Protein AF-A0A355E4R9-F1 (afdb_monomer)

Solvent-accessible surface area (backbone atoms only — not comparable to full-atom values): 8034 Å² total; per-residue (Å²): 107,70,73,55,44,48,74,71,69,46,56,58,49,78,46,50,59,45,29,54,85,44,58,95,76,68,24,34,46,75,67,54,48,50,55,48,49,52,53,49,51,62,49,41,77,72,46,78,88,43,44,73,41,50,33,31,33,29,37,41,41,91,84,12,47,61,70,61,57,66,80,65,51,70,78,39,78,44,26,29,35,29,66,89,68,74,64,81,45,51,40,66,56,40,32,51,22,52,39,50,33,42,68,36,88,67,49,41,29,38,36,62,85,45,64,51,37,92,100,78,37,74,58,41,49,59,49,61,68,61,43,51,50,38,21,61,75,56,71,34,48,72,54,131

Mean predicted aligned error: 2.84 Å

Sequence (144 aa):
MVRHARALGLKYIGVSDHSQIVTYANGLTPRRLQEQAEAIAKLNARLKGFRVLHGTECDILPDGSLDFPAEVLRGLDFVIGSVHSSFRMSREEMTARVCKALSNEHLHILGHPTGRLLLEREAYAIDLEAVIAAAAEHGKAIEI

Foldseek 3Di:
DQVVCVVVVHQEEEDAEEDDVPVVSVHDDLVRLVVVVVVQVVVQVVDDSHHYFREHAWEQDLQLDTRDDPVSLVSGPAYEYEHPDDLADAQVSLQNSLLSVLQDLSHAEHEPVQPADPPPGGGRNYDVVSNVVSNVVSVHHYDD

Nearest PDB structures (foldseek):
  2w9m-assembly1_A  TM=9.817E-01  e=5.132E-16  Deinococcus radiodurans
  3b0y-assembly1_A  TM=9.589E-01  e=5.479E-16  Thermus thermophilus HB8
  3b0x-assembly1_A  TM=9.589E-01  e=7.601E-16  Thermus thermophilus HB8
  3auo-assembly2_B  TM=9.449E-01  e=6.176E-15  Thermus thermophilus HB8
  3au6-assembly1_A  TM=9.683E-01  e=2.442E-14  Thermus thermophilus HB8

pLDDT: mean 96.44, std 4.62, range [72.56, 98.88]

Radius of gyration: 16.04 Å; Cα contacts (8 Å, |Δi|>4): 246; chains: 1; bounding box: 39×33×43 Å

Structure (mmCIF, N/CA/C/O backbone):
data_AF-A0A355E4R9-F1
#
_entry.id   AF-A0A355E4R9-F1
#
loop_
_atom_site.group_PDB
_atom_site.id
_atom_site.type_symbol
_atom_site.label_atom_id
_atom_site.label_alt_id
_atom_site.label_comp_id
_atom_site.label_asym_id
_atom_site.label_entity_id
_atom_site.label_seq_id
_atom_site.pdbx_PDB_ins_code
_atom_site.Cartn_x
_atom_site.Cartn_y
_atom_site.Cartn_z
_atom_site.occupancy
_atom_site.B_iso_or_equiv
_atom_site.auth_seq_id
_atom_site.auth_comp_id
_atom_site.auth_asym_id
_atom_site.auth_atom_id
_atom_site.pdbx_PDB_model_num
ATOM 1 N N . MET A 1 1 ? -17.283 9.968 6.088 1.00 93.31 1 MET A N 1
ATOM 2 C CA . MET A 1 1 ? -16.823 8.564 6.044 1.00 93.31 1 MET A CA 1
ATOM 3 C C . MET A 1 1 ? -17.545 7.681 7.066 1.00 93.31 1 MET A C 1
ATOM 5 O O . MET A 1 1 ? -18.559 7.109 6.698 1.00 93.31 1 MET A O 1
ATOM 9 N N . VAL A 1 2 ? -17.150 7.640 8.348 1.00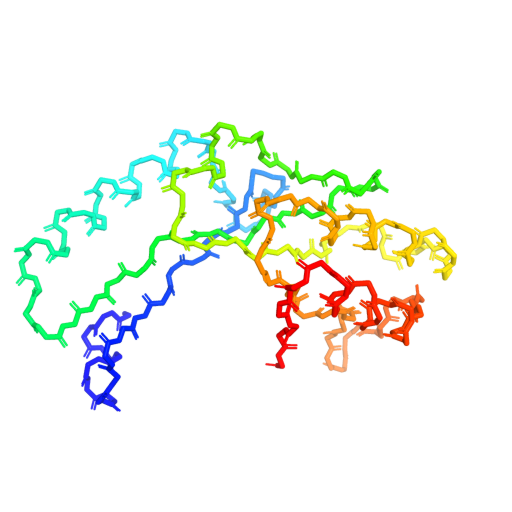 95.94 2 VAL A N 1
ATOM 10 C CA . VAL A 1 2 ? -17.700 6.687 9.351 1.00 95.94 2 VAL A CA 1
ATOM 11 C C . VAL A 1 2 ? -19.230 6.658 9.454 1.00 95.94 2 VAL A C 1
ATOM 13 O O . VAL A 1 2 ? -19.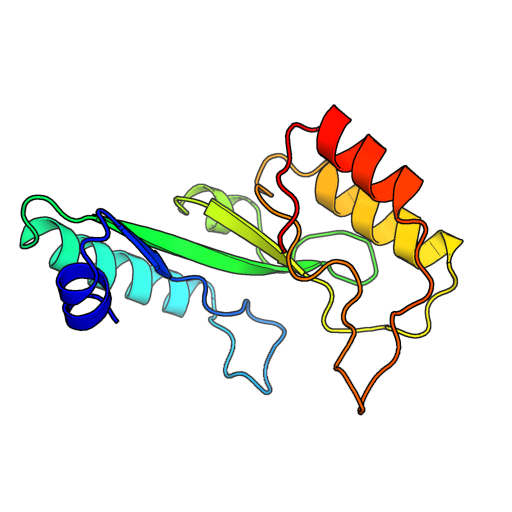824 5.588 9.387 1.00 95.94 2 VAL A O 1
ATOM 16 N N . ARG A 1 3 ? -19.894 7.818 9.591 1.00 95.25 3 ARG A N 1
ATOM 17 C CA . ARG A 1 3 ? -21.370 7.881 9.672 1.00 95.25 3 ARG A CA 1
ATOM 18 C C . ARG A 1 3 ? -22.051 7.222 8.468 1.00 95.25 3 ARG A C 1
ATOM 20 O O . ARG A 1 3 ? -23.042 6.527 8.642 1.00 95.25 3 ARG A O 1
ATOM 27 N N . HIS A 1 4 ? -21.498 7.423 7.274 1.00 97.31 4 HIS A N 1
ATOM 28 C CA . HIS A 1 4 ? -22.045 6.876 6.037 1.00 97.31 4 HIS A CA 1
ATOM 29 C C . HIS A 1 4 ? -21.781 5.370 5.922 1.00 97.31 4 HIS A C 1
ATOM 31 O O . HIS A 1 4 ? -22.716 4.616 5.698 1.00 97.31 4 HIS A O 1
ATOM 37 N N . ALA A 1 5 ? -20.553 4.917 6.201 1.00 97.31 5 ALA A N 1
ATOM 38 C CA . ALA A 1 5 ? -20.225 3.489 6.233 1.00 97.31 5 ALA A CA 1
ATOM 39 C C . ALA A 1 5 ? -21.131 2.707 7.204 1.00 97.31 5 ALA A C 1
ATOM 41 O O . ALA A 1 5 ? -21.603 1.620 6.884 1.00 97.31 5 ALA A O 1
ATOM 42 N N . ARG A 1 6 ? -21.454 3.297 8.363 1.00 95.50 6 ARG A N 1
ATOM 43 C CA . ARG A 1 6 ? -22.424 2.726 9.309 1.00 95.50 6 ARG A CA 1
ATOM 44 C C . ARG A 1 6 ? -23.848 2.684 8.760 1.00 95.50 6 ARG A C 1
ATOM 46 O O . ARG A 1 6 ? -24.537 1.698 8.984 1.00 95.50 6 ARG A O 1
ATOM 53 N N . ALA A 1 7 ? -24.290 3.730 8.061 1.00 96.75 7 ALA A N 1
ATOM 54 C CA . ALA A 1 7 ? -25.608 3.753 7.425 1.00 96.75 7 ALA A CA 1
ATOM 55 C C . ALA A 1 7 ? -25.746 2.676 6.332 1.00 96.75 7 ALA A C 1
ATOM 57 O O . ALA A 1 7 ? -26.837 2.159 6.129 1.00 96.75 7 ALA A O 1
ATOM 58 N N . LEU A 1 8 ? -24.634 2.292 5.694 1.00 97.62 8 LEU A N 1
ATOM 59 C CA . LEU A 1 8 ? -24.557 1.172 4.749 1.00 97.62 8 LEU A CA 1
ATOM 60 C C . LEU A 1 8 ? -24.502 -0.212 5.427 1.00 97.62 8 LEU A C 1
ATOM 62 O O . LEU A 1 8 ? -24.442 -1.224 4.739 1.00 97.62 8 LEU A O 1
ATOM 66 N N . GLY A 1 9 ? -24.493 -0.284 6.763 1.00 97.19 9 GLY A N 1
ATOM 67 C CA . GLY A 1 9 ? -24.418 -1.551 7.499 1.00 97.19 9 GLY A CA 1
ATOM 68 C C . GLY A 1 9 ? -23.022 -2.183 7.555 1.00 97.19 9 GLY A C 1
ATOM 69 O O . GLY A 1 9 ? -22.892 -3.336 7.969 1.00 97.19 9 GLY A O 1
ATOM 70 N N . LEU A 1 10 ? -21.967 -1.451 7.176 1.00 98.06 10 LEU A N 1
ATOM 71 C CA . LEU A 1 10 ? -20.590 -1.938 7.283 1.00 98.06 10 LEU A CA 1
ATOM 72 C C . LEU A 1 10 ? -20.152 -2.040 8.750 1.00 98.06 10 LEU A C 1
ATOM 74 O O . LEU A 1 10 ? -20.605 -1.282 9.610 1.00 98.06 10 LEU A O 1
ATOM 78 N N . LYS A 1 11 ? -19.219 -2.958 9.027 1.00 97.69 11 LYS A N 1
ATOM 79 C CA . LYS A 1 11 ? -18.628 -3.162 10.364 1.00 97.69 11 LYS A CA 1
ATOM 80 C C . LYS A 1 11 ? -17.328 -2.388 10.569 1.00 97.69 11 LYS A C 1
ATOM 82 O O . LYS A 1 11 ? -16.914 -2.163 11.705 1.00 97.69 11 LYS A O 1
ATOM 87 N N . TYR A 1 12 ? -16.677 -1.989 9.485 1.00 98.19 12 TYR A N 1
ATOM 88 C CA . TYR A 1 12 ? -15.458 -1.202 9.527 1.00 98.19 12 TYR A CA 1
ATOM 89 C C . TYR A 1 12 ? -15.286 -0.371 8.258 1.00 98.19 12 TYR A C 1
ATOM 91 O O . TYR A 1 12 ? -16.007 -0.550 7.276 1.00 98.19 12 TYR A O 1
ATOM 99 N N . ILE A 1 13 ? -14.332 0.552 8.302 1.00 98.31 13 ILE A N 1
ATOM 100 C CA . ILE A 1 13 ? -13.812 1.275 7.142 1.00 98.31 13 ILE A CA 1
ATOM 101 C C . ILE A 1 13 ? -12.296 1.410 7.296 1.00 98.31 13 ILE A C 1
ATOM 103 O O . ILE A 1 13 ? -11.828 1.677 8.403 1.00 98.31 13 ILE A O 1
ATOM 107 N N . GLY A 1 14 ? -11.546 1.223 6.213 1.00 98.12 14 GLY A N 1
ATOM 108 C CA . GLY A 1 14 ? -10.127 1.566 6.153 1.00 98.12 14 GLY A CA 1
ATOM 109 C C . GLY A 1 14 ? -9.940 3.005 5.690 1.00 98.12 14 GLY A C 1
ATOM 110 O O . GLY A 1 14 ? -10.603 3.440 4.753 1.00 98.12 14 GLY A O 1
ATOM 111 N N . VAL A 1 15 ? -9.074 3.749 6.372 1.00 98.06 15 VAL A N 1
ATOM 112 C CA . VAL A 1 15 ? -8.556 5.037 5.896 1.00 98.06 15 VAL A CA 1
ATOM 113 C C . VAL A 1 15 ? -7.143 4.779 5.392 1.00 98.06 15 VAL A C 1
ATOM 115 O O . VAL A 1 15 ? -6.360 4.182 6.123 1.00 98.06 15 VAL A O 1
ATOM 118 N N . SER A 1 16 ? -6.853 5.169 4.153 1.00 97.44 16 SER A N 1
ATOM 119 C CA . SER A 1 16 ? -5.594 4.875 3.460 1.00 97.44 16 SER A CA 1
ATOM 120 C C . SER A 1 16 ? -5.103 6.088 2.671 1.00 97.44 16 SER A C 1
ATOM 122 O O . SER A 1 16 ? -4.961 6.027 1.455 1.00 97.44 16 SER A O 1
ATOM 124 N N . ASP A 1 17 ? -4.889 7.214 3.353 1.00 96.88 17 ASP A N 1
ATOM 125 C CA . ASP A 1 17 ? -4.347 8.414 2.709 1.00 96.88 17 ASP A CA 1
ATOM 126 C C . ASP A 1 17 ? -2.947 8.155 2.119 1.00 96.88 17 ASP A C 1
ATOM 128 O O . ASP A 1 17 ? -2.196 7.298 2.605 1.00 96.88 17 ASP A O 1
ATOM 132 N N . HIS A 1 18 ? -2.609 8.908 1.068 1.00 95.94 18 HIS A N 1
ATOM 133 C CA . HIS A 1 18 ? -1.353 8.773 0.329 1.00 95.94 18 HIS A CA 1
ATOM 134 C C . HIS A 1 18 ? -0.107 9.071 1.179 1.00 95.94 18 HIS A C 1
ATOM 136 O O . HIS A 1 18 ? -0.130 9.942 2.059 1.00 95.94 18 HIS A O 1
ATOM 142 N N . SER A 1 19 ? 1.003 8.404 0.852 1.00 89.50 19 SER A N 1
ATOM 143 C CA . SER A 1 19 ? 2.330 8.664 1.422 1.00 89.50 19 SER A CA 1
ATOM 144 C C . SER A 1 19 ? 3.002 9.937 0.883 1.00 89.50 19 SER A C 1
ATOM 146 O O . SER A 1 19 ? 2.444 10.682 0.076 1.00 89.50 19 SER A O 1
ATOM 148 N N . GLN A 1 20 ? 4.203 10.225 1.390 1.00 83.81 20 GLN A N 1
ATOM 149 C CA . GLN A 1 20 ? 4.884 11.516 1.302 1.00 83.81 20 GLN A CA 1
ATOM 150 C C . GLN A 1 20 ? 5.153 12.008 -0.130 1.00 83.81 20 GLN A C 1
ATOM 152 O O . GLN A 1 20 ? 5.091 13.218 -0.372 1.00 83.81 20 GLN A O 1
ATOM 157 N N . ILE A 1 21 ? 5.455 11.116 -1.075 1.00 81.31 21 ILE A N 1
ATOM 158 C CA . ILE A 1 21 ? 5.884 11.508 -2.424 1.00 81.31 21 ILE A CA 1
ATOM 159 C C . ILE A 1 21 ? 4.739 12.009 -3.317 1.00 81.31 21 ILE A C 1
ATOM 161 O O . ILE A 1 21 ? 4.984 12.778 -4.253 1.00 81.31 21 ILE A O 1
ATOM 165 N N . VAL A 1 22 ? 3.479 11.677 -3.000 1.00 78.38 22 VAL A N 1
ATOM 166 C CA . VAL A 1 22 ? 2.290 12.166 -3.726 1.00 78.38 22 VAL A CA 1
ATOM 167 C C . VAL A 1 22 ? 1.942 13.592 -3.299 1.00 78.38 22 VAL A C 1
ATOM 169 O O . VAL A 1 22 ? 0.900 13.889 -2.709 1.00 78.38 22 VAL A O 1
ATOM 172 N N . THR A 1 23 ? 2.841 14.522 -3.601 1.00 72.75 23 THR A N 1
ATOM 173 C CA . THR A 1 23 ? 2.716 15.928 -3.192 1.00 72.75 23 THR A CA 1
ATOM 174 C C . THR A 1 23 ? 1.485 16.613 -3.792 1.00 72.75 23 THR A C 1
ATOM 176 O O . THR A 1 23 ? 0.841 17.408 -3.108 1.00 72.75 23 THR A O 1
ATOM 179 N N . TYR A 1 24 ? 1.084 16.252 -5.018 1.00 74.62 24 TYR A N 1
ATOM 180 C CA . TYR A 1 24 ? -0.132 16.778 -5.654 1.00 74.62 24 TYR A CA 1
ATOM 181 C C . TYR A 1 24 ? -1.426 16.343 -4.944 1.00 74.62 24 TYR A C 1
ATOM 183 O O . TYR A 1 24 ? -2.439 17.028 -5.063 1.00 74.62 24 TYR A O 1
ATOM 191 N N . ALA A 1 25 ? -1.392 15.243 -4.184 1.00 72.56 25 ALA A N 1
ATOM 192 C CA . ALA A 1 25 ? -2.515 14.753 -3.385 1.00 72.56 25 ALA A CA 1
ATOM 193 C C . ALA A 1 25 ? -2.391 15.123 -1.897 1.00 72.56 25 ALA A C 1
ATOM 195 O O . ALA A 1 25 ? -3.126 14.597 -1.065 1.00 72.56 25 ALA A O 1
ATOM 196 N N . ASN A 1 26 ? -1.475 16.036 -1.546 1.00 83.56 26 ASN A N 1
ATOM 197 C CA . ASN A 1 26 ? -1.206 16.432 -0.162 1.00 83.56 26 ASN A CA 1
ATOM 198 C C . ASN A 1 26 ? -0.811 15.244 0.745 1.00 83.56 26 ASN A C 1
ATOM 200 O O . ASN A 1 26 ? -1.226 15.188 1.912 1.00 83.56 26 ASN A O 1
ATOM 204 N N . GLY A 1 27 ? 0.005 14.334 0.196 1.00 85.12 27 GLY A N 1
ATOM 205 C CA . GLY A 1 27 ? 0.536 13.145 0.860 1.00 85.12 27 GLY A CA 1
ATOM 206 C C . GLY A 1 27 ? 1.018 13.390 2.292 1.00 85.12 27 GLY A C 1
ATOM 207 O O . GLY A 1 27 ? 1.566 14.450 2.629 1.00 85.12 27 GLY A O 1
ATOM 208 N N . LEU A 1 28 ? 0.756 12.428 3.175 1.00 93.00 28 LEU A N 1
ATOM 209 C CA . LEU A 1 28 ? 1.070 12.569 4.590 1.00 93.00 28 LEU A CA 1
ATOM 210 C C . LEU A 1 28 ? 2.573 12.408 4.817 1.00 93.00 28 LEU A C 1
ATOM 212 O O . LEU A 1 28 ? 3.216 11.500 4.307 1.00 93.00 28 LEU A O 1
ATOM 216 N N . THR A 1 29 ? 3.142 13.283 5.641 1.00 94.12 29 THR A N 1
ATOM 217 C CA . THR A 1 29 ? 4.453 13.020 6.242 1.00 94.12 29 THR A CA 1
ATOM 218 C C . THR A 1 29 ? 4.287 11.998 7.372 1.00 94.12 29 THR A C 1
ATOM 220 O O . THR A 1 29 ? 3.186 11.897 7.923 1.00 94.12 29 THR A O 1
ATOM 223 N N . PRO A 1 30 ? 5.356 11.311 7.820 1.00 93.81 30 PRO A N 1
ATOM 224 C CA . PRO A 1 30 ? 5.274 10.398 8.966 1.00 93.81 30 PRO A CA 1
ATOM 225 C C . PRO A 1 30 ? 4.638 11.038 10.209 1.00 93.81 30 PRO A C 1
ATOM 227 O O . PRO A 1 30 ? 3.833 10.423 10.903 1.00 93.81 30 PRO A O 1
ATOM 230 N N . ARG A 1 31 ? 4.922 12.326 10.445 1.00 94.38 31 ARG A N 1
ATOM 231 C CA . ARG A 1 31 ? 4.294 13.103 11.520 1.00 94.38 31 ARG A CA 1
ATOM 232 C C . ARG A 1 31 ? 2.780 13.244 11.332 1.00 94.38 31 ARG A C 1
ATOM 234 O O . ARG A 1 31 ? 2.036 13.025 12.279 1.00 94.38 31 ARG A O 1
ATOM 241 N N . ARG A 1 32 ? 2.316 13.614 10.134 1.00 95.50 32 ARG A N 1
ATOM 242 C CA . ARG A 1 32 ? 0.876 13.774 9.859 1.00 95.50 32 ARG A CA 1
ATOM 243 C C . ARG A 1 32 ? 0.135 12.437 9.907 1.00 95.50 32 ARG A C 1
ATOM 245 O O . ARG A 1 32 ? -1.005 12.397 10.358 1.00 95.50 32 ARG A O 1
ATOM 252 N N . LEU A 1 33 ? 0.786 11.354 9.484 1.00 96.31 33 LEU A N 1
ATOM 253 C CA . LEU A 1 33 ? 0.258 9.997 9.615 1.00 96.31 33 LEU A CA 1
ATOM 254 C C . LEU A 1 33 ? 0.105 9.610 11.095 1.00 96.31 33 LEU A C 1
ATOM 256 O O . LEU A 1 33 ? -0.925 9.075 11.493 1.00 96.31 33 LEU A O 1
ATOM 260 N N . GLN A 1 34 ? 1.067 9.974 11.946 1.00 95.44 34 GLN A N 1
ATOM 261 C CA . GLN A 1 34 ? 0.952 9.782 13.394 1.00 95.44 34 GLN A CA 1
ATOM 262 C C . GLN A 1 34 ? -0.192 10.611 14.010 1.00 95.44 34 GLN A C 1
ATOM 264 O O . GLN A 1 34 ? -0.967 10.098 14.818 1.00 95.44 34 GLN A O 1
ATOM 269 N N . GLU A 1 35 ? -0.350 11.875 13.606 1.00 97.06 35 GLU A N 1
ATOM 270 C CA . GLU A 1 35 ? -1.474 12.724 14.035 1.00 97.06 35 GLU A CA 1
ATOM 271 C C . GLU A 1 35 ? -2.832 12.110 13.625 1.00 97.06 35 GLU A C 1
ATOM 273 O O . GLU A 1 35 ? -3.793 12.117 14.405 1.00 97.06 35 GLU A O 1
ATOM 278 N N . GLN A 1 36 ? -2.908 11.508 12.430 1.00 97.56 36 GLN A N 1
ATOM 279 C CA . GLN A 1 36 ? -4.073 10.747 11.976 1.00 97.56 36 GLN A CA 1
ATOM 280 C C . GLN A 1 36 ? -4.307 9.489 12.827 1.00 97.56 36 GLN A C 1
ATOM 282 O O . GLN A 1 36 ? -5.448 9.243 13.233 1.00 97.56 36 GLN A O 1
ATOM 287 N N . ALA A 1 37 ? -3.253 8.738 13.156 1.00 97.56 37 ALA A N 1
ATOM 288 C CA . ALA A 1 37 ? -3.329 7.563 14.022 1.00 97.56 37 ALA A CA 1
ATOM 289 C C . ALA A 1 37 ? -3.975 7.906 15.373 1.00 97.56 37 ALA A C 1
ATOM 291 O O . ALA A 1 37 ? -4.900 7.229 15.830 1.00 97.56 37 ALA A O 1
ATOM 292 N N . GLU A 1 38 ? -3.547 9.008 15.996 1.00 97.94 38 GLU A N 1
ATOM 293 C CA . GLU A 1 38 ? -4.109 9.483 17.261 1.00 97.94 38 GLU A CA 1
ATOM 294 C C . GLU A 1 38 ? -5.580 9.891 17.134 1.00 97.94 38 GLU A C 1
ATOM 296 O O . GLU A 1 38 ? -6.394 9.598 18.018 1.00 97.94 38 GLU A O 1
ATOM 301 N N . ALA A 1 39 ? -5.942 10.572 16.044 1.00 98.06 39 ALA A N 1
ATOM 302 C CA . ALA A 1 39 ? -7.322 10.961 15.781 1.00 98.06 39 ALA A CA 1
ATOM 303 C C . ALA A 1 39 ? -8.224 9.728 15.597 1.00 98.06 39 ALA A C 1
ATOM 305 O O . ALA A 1 39 ? -9.311 9.661 16.184 1.00 98.06 39 ALA A O 1
ATOM 306 N N . ILE A 1 40 ? -7.755 8.726 14.846 1.00 98.25 40 ILE A N 1
ATOM 307 C CA . ILE A 1 40 ? -8.450 7.451 14.641 1.00 98.25 40 ILE A CA 1
ATOM 308 C C . ILE A 1 40 ? -8.567 6.679 15.959 1.00 98.25 40 ILE A C 1
ATOM 310 O O . ILE A 1 40 ? -9.649 6.177 16.268 1.00 98.25 40 ILE A O 1
ATOM 314 N N . ALA A 1 41 ? -7.518 6.632 16.783 1.00 98.00 41 ALA A N 1
ATOM 315 C CA . ALA A 1 41 ? -7.555 5.981 18.091 1.00 98.00 41 ALA A CA 1
ATOM 316 C C . ALA A 1 41 ? -8.597 6.626 19.024 1.00 98.00 41 ALA A C 1
ATOM 318 O O . ALA A 1 41 ? -9.442 5.927 19.593 1.00 98.00 41 ALA A O 1
ATOM 319 N N . LYS A 1 42 ? -8.607 7.965 19.120 1.00 98.12 42 LYS A N 1
ATOM 320 C CA . LYS A 1 42 ? -9.602 8.730 19.900 1.00 98.12 42 LYS A CA 1
ATOM 321 C C . LYS A 1 42 ? -11.028 8.491 19.403 1.00 98.12 42 LYS A C 1
ATOM 323 O O . LYS A 1 42 ? -11.958 8.427 20.209 1.00 98.12 42 LYS A O 1
ATOM 328 N N . LEU A 1 43 ? -11.213 8.364 18.089 1.00 97.50 43 LEU A N 1
ATOM 329 C CA . LEU A 1 43 ? -12.511 8.072 17.492 1.00 97.50 43 LEU A CA 1
ATOM 330 C C . LEU A 1 43 ? -12.957 6.637 17.794 1.00 97.50 43 LEU A C 1
ATOM 332 O O . LEU A 1 43 ? -14.073 6.436 18.270 1.00 97.50 43 LEU A O 1
ATOM 336 N N . ASN A 1 44 ? -12.083 5.654 17.580 1.00 98.12 44 ASN A N 1
ATOM 337 C CA . ASN A 1 44 ? -12.354 4.243 17.846 1.00 98.12 44 ASN A CA 1
ATOM 338 C C . ASN A 1 44 ? -12.738 3.986 19.307 1.00 98.12 44 ASN A C 1
ATOM 340 O O . ASN A 1 44 ? -13.646 3.200 19.551 1.00 98.12 44 ASN A O 1
ATOM 344 N N . ALA A 1 45 ? -12.143 4.701 20.267 1.00 97.94 45 ALA A N 1
ATOM 345 C CA . ALA A 1 45 ? -12.515 4.609 21.683 1.00 97.94 45 ALA A CA 1
ATOM 346 C C . ALA A 1 45 ? -13.987 4.983 21.971 1.00 97.94 45 ALA A C 1
ATOM 348 O O . ALA A 1 45 ? -14.540 4.599 22.999 1.00 97.94 45 ALA A O 1
ATOM 349 N N . ARG A 1 46 ? -14.633 5.739 21.073 1.00 96.88 46 ARG A N 1
ATOM 350 C CA . ARG A 1 46 ? -16.033 6.184 21.197 1.00 96.88 46 ARG A CA 1
ATOM 351 C C . ARG A 1 46 ? -16.995 5.380 20.322 1.00 96.88 46 ARG A C 1
ATOM 353 O O . ARG A 1 46 ? -18.210 5.493 20.487 1.00 96.88 46 ARG A O 1
ATOM 360 N N . LEU A 1 47 ? -16.480 4.605 19.370 1.00 95.88 47 LEU A N 1
ATOM 361 C CA . LEU A 1 47 ? -17.290 3.806 18.458 1.00 95.88 47 LEU A CA 1
ATOM 362 C C . LEU A 1 47 ? -17.641 2.461 19.101 1.00 95.88 47 LEU A C 1
ATOM 364 O O . LEU A 1 47 ? -16.807 1.798 19.707 1.00 95.88 47 LEU A O 1
ATOM 368 N N . LYS A 1 48 ? -18.900 2.044 18.952 1.00 93.50 48 LYS A N 1
ATOM 369 C CA . LYS A 1 48 ? -19.394 0.730 19.387 1.00 93.50 48 LYS A CA 1
ATOM 370 C C . LYS A 1 48 ? -19.881 -0.046 18.172 1.00 93.50 48 LYS A C 1
ATOM 372 O O . LYS A 1 48 ? -20.641 0.500 17.372 1.00 93.50 48 LYS A O 1
ATOM 377 N N . GLY A 1 49 ? -19.441 -1.298 18.040 1.00 93.50 49 GLY A N 1
ATOM 378 C CA . GLY A 1 49 ? -19.816 -2.180 16.927 1.00 93.50 49 GLY A CA 1
ATOM 379 C C . GLY A 1 49 ? -19.299 -1.735 15.553 1.00 93.50 49 GLY A C 1
ATOM 380 O O . GLY A 1 49 ? -19.790 -2.223 14.541 1.00 93.50 49 GLY A O 1
ATOM 381 N N . PHE A 1 50 ? -18.348 -0.797 15.509 1.00 98.00 50 PHE A N 1
ATOM 382 C CA . PHE A 1 50 ? -17.733 -0.309 14.280 1.00 98.00 50 PHE A CA 1
ATOM 383 C C . PHE A 1 50 ? -16.265 0.041 14.529 1.00 98.00 50 PHE A C 1
ATOM 385 O O . PHE A 1 50 ? -15.955 0.626 15.569 1.00 98.00 50 PHE A O 1
ATOM 392 N N . ARG A 1 51 ? -15.380 -0.266 13.578 1.00 97.88 51 ARG A N 1
ATOM 393 C CA . ARG A 1 51 ? -13.938 0.013 13.669 1.00 97.88 51 ARG A CA 1
ATOM 394 C C . ARG A 1 51 ? -13.463 0.851 12.484 1.00 97.88 51 ARG A C 1
ATOM 396 O O . ARG A 1 51 ? -13.830 0.593 11.345 1.00 97.88 51 ARG A O 1
ATOM 403 N N . VAL A 1 52 ? -12.628 1.846 12.741 1.00 98.56 52 VAL A N 1
ATOM 404 C CA . VAL A 1 52 ? -11.834 2.512 11.704 1.00 98.56 52 VAL A CA 1
ATOM 405 C C . VAL A 1 52 ? -10.452 1.875 11.706 1.00 98.56 52 VAL A C 1
ATOM 407 O O . VAL A 1 52 ? -9.808 1.860 12.756 1.00 98.56 52 VAL A O 1
ATOM 410 N N . LEU A 1 53 ? -10.036 1.325 10.569 1.00 98.56 53 LEU A N 1
ATOM 411 C CA . LEU A 1 53 ? -8.690 0.802 10.365 1.00 98.56 53 LEU A CA 1
ATOM 412 C C . LEU A 1 53 ? -7.798 1.933 9.851 1.00 98.56 53 LEU A C 1
ATOM 414 O O . LEU A 1 53 ? -8.201 2.673 8.951 1.00 98.56 53 LEU A O 1
ATOM 418 N N . HIS A 1 54 ? -6.620 2.076 10.442 1.00 98.44 54 HIS A N 1
ATOM 419 C CA . HIS A 1 54 ? -5.625 3.064 10.054 1.00 98.44 54 HIS A CA 1
ATOM 420 C C . HIS A 1 54 ? -4.594 2.415 9.133 1.00 98.44 54 HIS A C 1
ATOM 422 O O . HIS A 1 54 ? -3.770 1.627 9.588 1.00 98.44 54 HIS A O 1
ATOM 428 N N . GLY A 1 55 ? -4.656 2.732 7.847 1.00 98.25 55 GLY A N 1
ATOM 429 C CA . GLY A 1 55 ? -3.681 2.304 6.857 1.00 98.25 55 GLY A CA 1
ATOM 430 C C . GLY A 1 55 ? -3.146 3.477 6.050 1.00 98.25 55 GLY A C 1
ATOM 431 O O . GLY A 1 55 ? -3.384 4.641 6.364 1.00 98.25 55 GLY A O 1
ATOM 432 N N . THR A 1 56 ? -2.420 3.162 4.987 1.00 98.25 56 THR A N 1
ATOM 433 C CA . THR A 1 56 ? -1.925 4.146 4.022 1.00 98.25 56 THR A CA 1
ATOM 434 C C . THR A 1 56 ? -1.898 3.527 2.636 1.00 98.25 56 THR A C 1
ATOM 436 O O . THR A 1 56 ? -1.728 2.311 2.498 1.00 98.25 56 THR A O 1
ATOM 439 N N . GLU A 1 57 ? -2.050 4.369 1.623 1.00 98.38 57 GLU A N 1
ATOM 440 C CA . GLU A 1 57 ? -1.631 4.045 0.271 1.00 98.38 57 GLU A CA 1
ATOM 441 C C . GLU A 1 57 ? -0.197 4.546 0.072 1.00 98.38 57 GLU A C 1
ATOM 443 O O . GLU A 1 57 ? 0.053 5.731 -0.156 1.00 98.38 57 GLU A O 1
ATOM 448 N N . CYS A 1 58 ? 0.753 3.631 0.234 1.00 98.06 58 CYS A N 1
ATOM 449 C CA . CYS A 1 58 ? 2.176 3.887 0.131 1.00 98.06 58 CYS A CA 1
ATOM 450 C C . CYS A 1 58 ? 2.650 3.728 -1.312 1.00 98.06 58 CYS A C 1
ATOM 452 O O . CYS A 1 58 ? 2.397 2.709 -1.958 1.00 98.06 58 CYS A O 1
ATOM 454 N N . ASP A 1 59 ? 3.383 4.715 -1.811 1.00 97.94 59 ASP A N 1
ATOM 455 C CA . ASP A 1 59 ? 4.004 4.594 -3.120 1.00 97.94 59 ASP A CA 1
ATOM 456 C C . ASP A 1 59 ? 5.052 3.488 -3.162 1.00 97.94 59 ASP A C 1
ATOM 458 O O . ASP A 1 59 ? 5.918 3.374 -2.292 1.00 97.94 59 ASP A O 1
ATOM 462 N N . ILE A 1 60 ? 5.010 2.719 -4.244 1.00 98.56 60 ILE A N 1
ATOM 463 C CA . ILE A 1 60 ? 6.101 1.857 -4.671 1.00 98.56 60 ILE A CA 1
ATOM 464 C C . ILE A 1 60 ? 7.054 2.735 -5.474 1.00 98.56 60 ILE A C 1
ATOM 466 O O . ILE A 1 60 ? 6.708 3.192 -6.562 1.00 98.56 60 ILE A O 1
ATOM 470 N N . LEU A 1 61 ? 8.259 2.979 -4.975 1.00 98.06 61 LEU A N 1
ATOM 471 C CA . LEU A 1 61 ? 9.272 3.800 -5.636 1.00 98.06 61 LEU A CA 1
ATOM 472 C C . LEU A 1 61 ? 9.832 3.105 -6.894 1.00 98.06 61 LEU A C 1
ATOM 474 O O . LEU A 1 61 ? 9.629 1.901 -7.073 1.00 98.06 61 LEU A O 1
ATOM 478 N N . PRO A 1 62 ? 10.514 3.827 -7.810 1.00 98.12 62 PRO A N 1
ATOM 479 C CA . PRO A 1 62 ? 11.070 3.251 -9.041 1.00 98.12 62 PRO A CA 1
ATOM 480 C C . PRO A 1 62 ? 11.963 2.022 -8.835 1.00 98.12 62 PRO A C 1
ATOM 482 O O . PRO A 1 62 ? 12.034 1.165 -9.708 1.00 98.12 62 PRO A O 1
ATOM 485 N N . ASP A 1 63 ? 12.616 1.923 -7.679 1.00 98.00 63 ASP A N 1
ATOM 486 C CA . ASP A 1 63 ? 13.481 0.804 -7.314 1.00 98.00 63 ASP A CA 1
ATOM 487 C C . ASP A 1 63 ? 12.733 -0.356 -6.631 1.00 98.00 63 ASP A C 1
ATOM 489 O O . ASP A 1 63 ? 13.376 -1.317 -6.212 1.00 98.00 63 ASP A O 1
ATOM 493 N N . GLY A 1 64 ? 11.408 -0.271 -6.479 1.00 98.31 64 GLY A N 1
ATOM 494 C CA . GLY A 1 64 ? 10.552 -1.262 -5.821 1.00 98.31 64 GLY A CA 1
ATOM 495 C C . GLY A 1 64 ? 10.498 -1.165 -4.292 1.00 98.31 64 GLY A C 1
ATOM 496 O O . GLY A 1 64 ? 9.854 -2.002 -3.664 1.00 98.31 64 GLY A O 1
ATOM 497 N N . SER A 1 65 ? 11.174 -0.192 -3.673 1.00 98.25 65 SER A N 1
ATOM 498 C CA . SER A 1 65 ? 11.003 0.093 -2.241 1.00 98.25 65 SER A CA 1
ATOM 499 C C . SER A 1 65 ? 9.682 0.826 -1.965 1.00 98.25 65 SER A C 1
ATOM 501 O O . SER A 1 65 ? 9.032 1.314 -2.888 1.00 98.25 65 SER A O 1
ATOM 503 N N . LEU A 1 66 ? 9.258 0.873 -0.700 1.00 98.12 66 LEU A N 1
ATOM 504 C CA . LEU A 1 66 ? 8.084 1.640 -0.275 1.00 98.12 66 LEU A CA 1
ATOM 505 C C . LEU A 1 66 ? 8.512 3.037 0.191 1.00 98.12 66 LEU A C 1
ATOM 507 O O . LEU A 1 66 ? 9.569 3.191 0.800 1.00 98.12 66 LEU A O 1
ATOM 511 N N . ASP A 1 67 ? 7.677 4.038 -0.072 1.00 96.88 67 ASP A N 1
ATOM 512 C CA . ASP A 1 67 ? 7.940 5.455 0.223 1.00 96.88 67 ASP A CA 1
ATOM 513 C C . ASP A 1 67 ? 8.046 5.774 1.729 1.00 96.88 67 ASP A C 1
ATOM 515 O O . ASP A 1 67 ? 8.674 6.754 2.128 1.00 96.88 67 ASP A O 1
ATOM 519 N N . PHE A 1 68 ? 7.480 4.926 2.593 1.00 96.50 68 PHE A N 1
ATOM 520 C CA . PHE A 1 68 ? 7.682 5.012 4.038 1.00 96.50 68 PHE A CA 1
ATOM 521 C C . PHE A 1 68 ? 8.661 3.958 4.559 1.00 96.50 68 PHE A C 1
ATOM 523 O O . PHE A 1 68 ? 8.651 2.812 4.101 1.00 96.50 68 PHE A O 1
ATOM 530 N N . PRO A 1 69 ? 9.459 4.303 5.586 1.00 95.25 69 PRO A N 1
ATOM 531 C CA . PRO A 1 69 ? 10.355 3.351 6.212 1.00 95.25 69 PRO A CA 1
ATOM 532 C C . PRO A 1 69 ? 9.578 2.357 7.095 1.00 95.25 69 PRO A C 1
ATOM 534 O O . PRO A 1 69 ? 8.457 2.619 7.547 1.00 95.25 69 PRO A O 1
ATOM 537 N N . ALA A 1 70 ? 10.182 1.197 7.349 1.00 96.12 70 ALA A N 1
ATOM 538 C CA . ALA A 1 70 ? 9.549 0.059 8.019 1.00 96.12 70 ALA A CA 1
ATOM 539 C C . ALA A 1 70 ? 8.963 0.402 9.402 1.00 96.12 70 ALA A C 1
ATOM 541 O O . ALA A 1 70 ? 7.900 -0.093 9.777 1.00 96.12 70 ALA A O 1
ATOM 542 N N . GLU A 1 71 ? 9.626 1.271 10.166 1.00 95.62 71 GLU A N 1
ATOM 543 C CA . GLU A 1 71 ? 9.166 1.724 11.479 1.00 95.62 71 GLU A CA 1
ATOM 544 C C . GLU A 1 71 ? 7.839 2.488 11.427 1.00 95.62 71 GLU A C 1
ATOM 546 O O . GLU A 1 71 ? 7.041 2.370 12.355 1.00 95.62 71 GLU A O 1
ATOM 551 N N . VAL A 1 72 ? 7.577 3.215 10.337 1.00 95.81 72 VAL A N 1
ATOM 552 C CA . VAL A 1 72 ? 6.306 3.917 10.121 1.00 95.81 72 VAL A CA 1
ATOM 553 C C . VAL A 1 72 ? 5.226 2.912 9.732 1.00 95.81 72 VAL A C 1
ATOM 555 O O . VAL A 1 72 ? 4.138 2.915 10.306 1.00 95.81 72 VAL A O 1
ATOM 558 N N . LEU A 1 73 ? 5.542 2.007 8.802 1.00 97.31 73 LEU A N 1
ATOM 559 C CA . LEU A 1 73 ? 4.587 1.026 8.285 1.00 97.31 73 LEU A CA 1
ATOM 560 C C . LEU A 1 73 ? 4.117 0.024 9.351 1.00 97.31 73 LEU A C 1
ATOM 562 O O . LEU A 1 73 ? 2.956 -0.375 9.3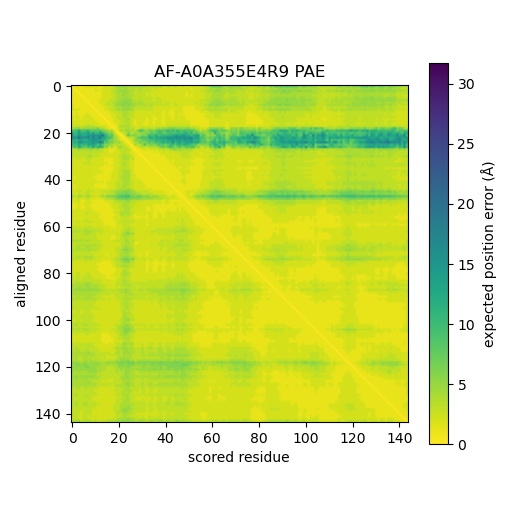50 1.00 97.31 73 LEU A O 1
ATOM 566 N N . ARG A 1 74 ? 4.987 -0.344 10.300 1.00 96.06 74 ARG A N 1
ATOM 567 C CA . ARG A 1 74 ? 4.673 -1.282 11.395 1.00 96.06 74 ARG A CA 1
ATOM 568 C C . ARG A 1 74 ? 3.523 -0.816 12.296 1.00 96.06 74 ARG A C 1
ATOM 570 O O . ARG A 1 74 ? 2.892 -1.645 12.945 1.00 96.06 74 ARG A O 1
ATOM 577 N N . GLY A 1 75 ? 3.271 0.491 12.375 1.00 94.50 75 GLY A N 1
ATOM 578 C CA . GLY A 1 75 ? 2.203 1.064 13.200 1.00 94.50 75 GLY A CA 1
ATOM 579 C C . GLY A 1 75 ? 0.813 1.047 12.554 1.00 94.50 75 GLY A C 1
ATOM 580 O O . GLY A 1 75 ? -0.141 1.514 13.178 1.00 94.50 75 GLY A O 1
ATOM 581 N N . LEU A 1 76 ? 0.694 0.565 11.315 1.00 97.94 76 LEU A N 1
ATOM 582 C CA . LEU A 1 76 ? -0.544 0.582 10.541 1.00 97.94 76 LEU A CA 1
ATOM 583 C C . LEU A 1 76 ? -1.294 -0.751 10.639 1.00 97.94 76 LEU A C 1
ATOM 585 O O . LEU A 1 76 ? -0.690 -1.817 10.719 1.00 97.94 76 LEU A O 1
ATOM 589 N N . ASP A 1 77 ? -2.625 -0.684 10.586 1.00 98.44 77 ASP A N 1
ATOM 590 C CA . ASP A 1 77 ? -3.497 -1.860 10.505 1.00 98.44 77 ASP A CA 1
ATOM 591 C C . ASP A 1 77 ? -3.360 -2.561 9.136 1.00 98.44 77 ASP A C 1
ATOM 593 O O . ASP A 1 77 ? -3.556 -3.771 9.042 1.00 98.44 77 ASP A O 1
ATOM 597 N N . PHE A 1 78 ? -3.062 -1.807 8.067 1.00 98.69 78 PHE A N 1
ATOM 598 C CA . PHE A 1 78 ? -2.796 -2.326 6.721 1.00 98.69 78 PHE A CA 1
ATOM 599 C C . PHE A 1 78 ? -2.022 -1.310 5.863 1.00 98.69 78 PHE A C 1
ATOM 601 O O . PHE A 1 78 ? -1.999 -0.114 6.148 1.00 98.69 78 PHE A O 1
ATOM 608 N N . VAL A 1 79 ? -1.417 -1.785 4.773 1.00 98.75 79 VAL A N 1
ATOM 609 C CA . VAL A 1 79 ? -0.658 -0.972 3.810 1.00 98.75 79 VAL A CA 1
ATOM 610 C C . VAL A 1 79 ? -1.039 -1.405 2.404 1.00 98.75 79 VAL A C 1
ATOM 612 O O . VAL A 1 79 ? -0.902 -2.586 2.063 1.0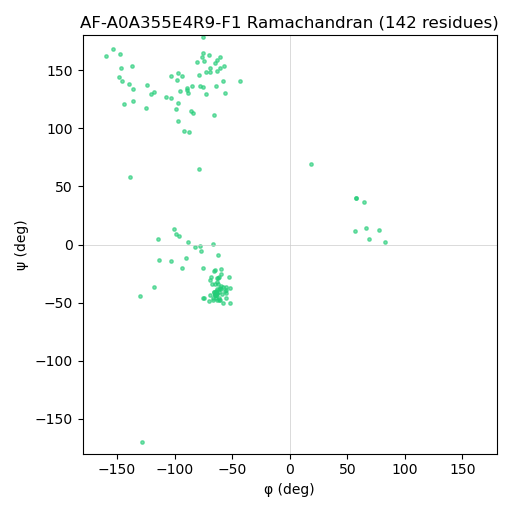0 98.75 79 VAL A O 1
ATOM 615 N N . ILE A 1 80 ? -1.500 -0.444 1.610 1.00 98.81 80 ILE A N 1
ATOM 616 C CA . ILE A 1 80 ? -1.697 -0.585 0.169 1.00 98.81 80 ILE A CA 1
ATOM 617 C C . ILE A 1 80 ? -0.442 -0.046 -0.512 1.00 98.81 80 ILE A C 1
ATOM 619 O O . ILE A 1 80 ? 0.036 1.021 -0.146 1.00 98.81 80 ILE A O 1
ATOM 623 N N . GLY A 1 81 ? 0.111 -0.788 -1.460 1.00 98.56 81 GLY A N 1
ATOM 624 C CA . GLY A 1 81 ? 1.241 -0.378 -2.285 1.00 98.56 81 GLY A CA 1
ATOM 625 C C . GLY A 1 81 ? 0.752 -0.093 -3.689 1.00 98.56 81 GLY A C 1
ATOM 626 O O . GLY A 1 81 ? 0.120 -0.964 -4.282 1.00 98.56 81 GLY A O 1
ATOM 627 N N . SER A 1 82 ? 1.061 1.083 -4.221 1.00 98.38 82 SER A N 1
ATOM 628 C CA . SER A 1 82 ? 0.577 1.523 -5.532 1.00 98.38 82 SER A CA 1
ATOM 629 C C . SER A 1 82 ? 1.687 2.194 -6.336 1.00 98.38 82 SER A C 1
ATOM 631 O O . SER A 1 82 ? 2.630 2.752 -5.780 1.00 98.38 82 SER A O 1
ATOM 633 N N . VAL A 1 83 ? 1.585 2.159 -7.665 1.00 98.12 83 VAL A N 1
ATOM 634 C CA . VAL A 1 83 ? 2.506 2.877 -8.558 1.00 98.12 83 VAL A CA 1
ATOM 635 C C . VAL A 1 83 ? 1.853 4.188 -8.994 1.00 98.12 83 VAL A C 1
ATOM 637 O O . VAL A 1 83 ? 0.867 4.155 -9.726 1.00 98.12 83 VAL A O 1
ATOM 640 N N . HIS A 1 84 ? 2.438 5.336 -8.631 1.00 96.62 84 HIS A N 1
ATOM 641 C CA . HIS A 1 84 ? 1.972 6.658 -9.094 1.00 96.62 84 HIS A CA 1
ATOM 642 C C . HIS A 1 84 ? 2.968 7.404 -9.993 1.00 96.62 84 HIS A C 1
ATOM 644 O O . HIS A 1 84 ? 2.743 8.552 -10.375 1.00 96.62 84 HIS A O 1
ATOM 650 N N . SER A 1 85 ? 4.088 6.773 -10.347 1.00 95.31 85 SER A N 1
ATOM 651 C CA . SER A 1 85 ? 5.160 7.413 -11.111 1.00 95.31 85 SER A CA 1
ATOM 652 C C . SER A 1 85 ? 5.889 6.440 -12.031 1.00 95.31 85 SER A C 1
ATOM 654 O O . SER A 1 85 ? 5.834 5.220 -11.860 1.00 95.31 85 SER A O 1
ATOM 656 N N . SER A 1 86 ? 6.636 6.989 -12.991 1.00 96.12 86 SER A N 1
ATOM 657 C CA . SER A 1 86 ? 7.473 6.219 -13.924 1.00 96.12 86 SER A CA 1
ATOM 658 C C . SER A 1 86 ? 6.693 5.182 -14.747 1.00 96.12 86 SER A C 1
ATOM 660 O O . SER A 1 86 ? 7.176 4.089 -15.014 1.00 96.12 86 SER A O 1
ATOM 662 N N . PHE A 1 87 ? 5.489 5.542 -15.205 1.00 97.06 87 PHE A N 1
ATOM 663 C CA . PHE A 1 87 ? 4.596 4.664 -15.981 1.00 97.06 87 PHE A CA 1
ATOM 664 C C . PHE A 1 87 ? 5.146 4.197 -17.342 1.00 97.06 87 PHE A C 1
ATOM 666 O O . PHE A 1 87 ? 4.525 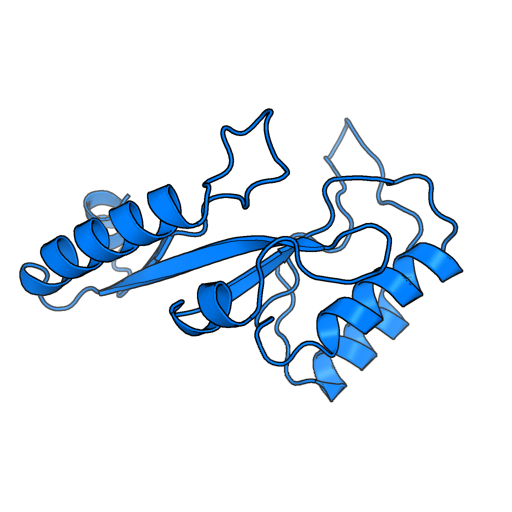3.368 -17.995 1.00 97.06 87 PHE A O 1
ATOM 673 N N . ARG A 1 88 ? 6.282 4.746 -17.794 1.00 97.38 88 ARG A N 1
ATOM 674 C CA . ARG A 1 88 ? 6.922 4.434 -19.086 1.00 97.38 88 ARG A CA 1
ATOM 675 C C . ARG A 1 88 ? 8.085 3.438 -18.980 1.00 97.38 88 ARG A C 1
ATOM 677 O O . ARG A 1 88 ? 8.818 3.285 -19.951 1.00 97.38 88 ARG A O 1
ATOM 684 N N . MET A 1 89 ? 8.287 2.819 -17.817 1.00 98.25 89 MET A N 1
ATOM 685 C CA . MET A 1 89 ? 9.237 1.711 -17.663 1.00 98.25 89 MET A CA 1
ATOM 686 C C . MET A 1 89 ? 8.903 0.569 -18.629 1.00 98.25 89 MET A C 1
ATOM 688 O O . MET A 1 89 ? 7.745 0.400 -19.023 1.00 98.25 89 MET A O 1
ATOM 692 N N . SER A 1 90 ? 9.915 -0.215 -19.002 1.00 98.62 90 SER A N 1
ATOM 693 C CA . SER A 1 90 ? 9.688 -1.454 -19.750 1.00 98.62 90 SER A CA 1
ATOM 694 C C . SER A 1 90 ? 8.815 -2.430 -18.950 1.00 98.62 90 SER A C 1
ATOM 696 O O . SER A 1 90 ? 8.696 -2.321 -17.724 1.00 98.62 90 SER A O 1
ATOM 698 N N . ARG A 1 91 ? 8.212 -3.406 -19.644 1.00 98.56 91 ARG A N 1
ATOM 699 C CA . ARG A 1 91 ? 7.396 -4.449 -19.004 1.00 98.56 91 ARG A CA 1
ATOM 700 C C . ARG A 1 91 ? 8.200 -5.170 -17.928 1.00 98.56 91 ARG A C 1
ATOM 702 O O . ARG A 1 91 ? 7.682 -5.431 -16.845 1.00 98.56 91 ARG A O 1
ATOM 709 N N . GLU A 1 92 ? 9.459 -5.465 -18.219 1.00 98.69 92 GLU A N 1
ATOM 710 C CA . GLU A 1 92 ? 10.378 -6.189 -17.351 1.00 98.69 92 GLU A CA 1
ATOM 711 C C . GLU A 1 92 ? 10.714 -5.371 -16.097 1.00 98.69 92 GLU A C 1
ATOM 713 O O . GLU A 1 92 ? 10.591 -5.877 -14.982 1.00 98.69 92 GLU A O 1
ATOM 718 N N . GLU A 1 93 ? 11.064 -4.090 -16.259 1.00 98.69 93 GLU A N 1
ATOM 719 C CA . GLU A 1 93 ? 11.377 -3.190 -15.140 1.00 98.69 93 GLU A CA 1
ATOM 720 C C . GLU A 1 93 ? 10.166 -2.955 -14.231 1.00 98.69 93 GLU A C 1
ATOM 722 O O . GLU A 1 93 ? 10.289 -3.043 -13.009 1.00 98.69 93 GLU A O 1
ATOM 727 N N . MET A 1 94 ? 8.988 -2.687 -14.807 1.00 98.81 94 MET A N 1
ATOM 728 C CA . MET A 1 94 ? 7.767 -2.459 -14.029 1.00 98.81 94 MET A CA 1
ATOM 729 C C . MET A 1 94 ? 7.348 -3.720 -13.267 1.00 98.81 94 MET A C 1
ATOM 731 O O . MET A 1 94 ? 7.003 -3.646 -12.088 1.00 98.81 94 MET A O 1
ATOM 735 N N . THR A 1 95 ? 7.429 -4.886 -13.912 1.00 98.81 95 THR A N 1
ATOM 736 C CA . THR A 1 95 ? 7.135 -6.172 -13.266 1.00 98.81 95 THR A CA 1
ATOM 737 C C . THR A 1 95 ? 8.099 -6.422 -12.107 1.00 98.81 95 THR A C 1
ATOM 739 O O . THR A 1 95 ? 7.656 -6.707 -10.997 1.00 98.81 95 THR A O 1
ATOM 742 N N . ALA A 1 96 ? 9.408 -6.237 -12.313 1.00 98.81 96 ALA A N 1
ATOM 743 C CA . ALA A 1 96 ? 10.407 -6.409 -11.257 1.00 98.81 96 ALA A CA 1
ATOM 744 C C . ALA A 1 96 ? 10.194 -5.438 -10.081 1.00 98.81 96 ALA A C 1
ATOM 746 O O . ALA A 1 96 ? 10.289 -5.843 -8.921 1.00 98.81 96 ALA A O 1
ATOM 747 N N . ARG A 1 97 ? 9.854 -4.174 -10.371 1.00 98.69 97 ARG A N 1
ATOM 748 C CA . ARG A 1 97 ? 9.521 -3.148 -9.371 1.00 98.69 97 ARG A CA 1
ATOM 749 C C . ARG A 1 97 ? 8.351 -3.579 -8.488 1.00 98.69 97 ARG A C 1
ATOM 751 O O . ARG A 1 97 ? 8.465 -3.523 -7.265 1.00 98.69 97 ARG A O 1
ATOM 758 N N . VAL A 1 98 ? 7.245 -4.019 -9.091 1.00 98.81 98 VAL A N 1
ATOM 759 C CA . VAL A 1 98 ? 6.047 -4.440 -8.348 1.00 98.81 98 VAL A CA 1
ATOM 760 C C . VAL A 1 98 ? 6.299 -5.741 -7.582 1.00 98.81 98 VAL A C 1
ATOM 762 O O . VAL A 1 98 ? 5.965 -5.816 -6.402 1.00 98.81 98 VAL A O 1
ATOM 765 N N . CYS A 1 99 ? 6.953 -6.738 -8.185 1.00 98.81 99 CYS A N 1
ATOM 766 C CA . CYS A 1 99 ? 7.276 -7.993 -7.498 1.00 98.81 99 CYS A CA 1
ATOM 767 C C . CYS A 1 99 ? 8.202 -7.779 -6.289 1.00 98.81 99 CYS A C 1
ATOM 769 O O . CYS A 1 99 ? 7.981 -8.376 -5.238 1.00 98.81 99 CYS A O 1
ATOM 771 N N . LYS A 1 100 ? 9.186 -6.873 -6.385 1.00 98.81 100 LYS A N 1
ATOM 772 C CA . LYS A 1 100 ? 10.026 -6.496 -5.237 1.00 98.81 100 LYS A CA 1
ATOM 773 C C . LYS A 1 100 ? 9.218 -5.828 -4.120 1.00 98.81 100 LYS A C 1
ATOM 775 O O . LYS A 1 100 ? 9.476 -6.079 -2.945 1.00 98.81 100 LYS A O 1
ATOM 780 N N . ALA A 1 101 ? 8.234 -4.998 -4.458 1.00 98.75 101 ALA A N 1
ATOM 781 C CA . ALA A 1 101 ? 7.349 -4.421 -3.450 1.00 98.75 101 ALA A CA 1
ATOM 782 C C . ALA A 1 101 ? 6.495 -5.503 -2.768 1.00 98.75 101 ALA A C 1
ATOM 784 O O . ALA A 1 101 ? 6.352 -5.494 -1.547 1.00 98.75 101 ALA A O 1
ATOM 785 N N . LEU A 1 102 ? 5.989 -6.474 -3.537 1.00 98.81 102 LEU A N 1
ATOM 786 C CA . LEU A 1 102 ? 5.210 -7.613 -3.034 1.00 98.81 102 LEU A CA 1
ATOM 787 C C . LEU A 1 102 ? 5.987 -8.499 -2.054 1.00 98.81 102 LEU A C 1
ATOM 789 O O . LEU A 1 102 ? 5.370 -9.056 -1.148 1.00 98.81 102 LEU A O 1
ATOM 793 N N . SER A 1 103 ? 7.317 -8.572 -2.153 1.00 98.44 103 SER A N 1
ATOM 794 C CA . SER A 1 103 ? 8.141 -9.296 -1.176 1.00 98.44 103 SER A CA 1
ATOM 795 C C . SER A 1 103 ? 8.347 -8.546 0.149 1.00 98.44 103 SER A C 1
ATOM 797 O O . SER A 1 103 ? 8.952 -9.088 1.072 1.00 98.44 103 SER A O 1
ATOM 799 N N . ASN A 1 104 ? 7.885 -7.297 0.274 1.00 98.44 104 ASN A N 1
ATOM 800 C CA . ASN A 1 104 ? 8.007 -6.520 1.507 1.00 98.44 104 ASN A CA 1
ATOM 801 C C . ASN A 1 104 ? 7.047 -7.052 2.591 1.00 98.44 104 ASN A C 1
ATOM 803 O O . ASN A 1 104 ? 5.845 -7.205 2.358 1.00 98.44 104 ASN A O 1
ATOM 807 N N . GLU A 1 105 ? 7.555 -7.305 3.802 1.00 97.62 105 GLU A N 1
ATOM 808 C CA . GLU A 1 105 ? 6.756 -7.838 4.918 1.00 97.62 105 GLU A CA 1
ATOM 809 C C . GLU A 1 105 ? 5.621 -6.899 5.359 1.00 97.62 105 GLU A C 1
ATOM 811 O O . GLU A 1 105 ? 4.578 -7.369 5.805 1.00 97.62 105 GLU A O 1
ATOM 816 N N . HIS A 1 106 ? 5.793 -5.586 5.184 1.0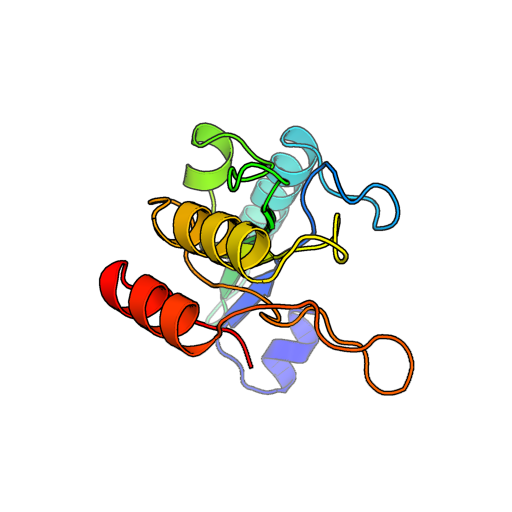0 98.19 106 HIS A N 1
ATOM 817 C CA . HIS A 1 106 ? 4.832 -4.571 5.609 1.00 98.19 106 HIS A CA 1
ATOM 818 C C . HIS A 1 106 ? 3.789 -4.224 4.547 1.00 98.19 106 HIS A C 1
ATOM 820 O O . HIS A 1 106 ? 2.815 -3.543 4.861 1.00 98.19 106 HIS A O 1
ATOM 826 N N . LEU A 1 107 ? 3.965 -4.671 3.301 1.00 98.56 107 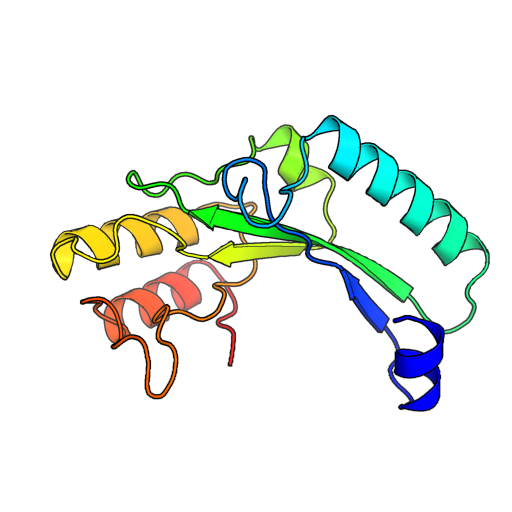LEU A N 1
ATOM 827 C CA . LEU A 1 107 ? 2.948 -4.516 2.266 1.00 98.56 107 LEU A CA 1
ATOM 828 C C . LEU A 1 107 ? 1.842 -5.559 2.467 1.00 98.56 107 LEU A C 1
ATOM 830 O O . LEU A 1 107 ? 2.145 -6.726 2.703 1.00 98.56 107 LEU A O 1
ATOM 834 N N . HIS A 1 108 ? 0.572 -5.175 2.340 1.00 98.75 108 HIS A N 1
ATOM 835 C CA . HIS A 1 108 ? -0.557 -6.099 2.515 1.00 98.75 108 HIS A CA 1
ATOM 836 C C . HIS A 1 108 ? -1.387 -6.257 1.237 1.00 98.75 108 HIS A C 1
ATOM 838 O O . HIS A 1 108 ? -1.880 -7.348 0.948 1.00 98.75 108 HIS A O 1
ATOM 844 N N . ILE A 1 109 ? -1.546 -5.169 0.479 1.00 98.88 109 ILE A N 1
ATOM 845 C CA . ILE A 1 109 ? -2.442 -5.084 -0.678 1.00 98.88 109 ILE A CA 1
ATOM 846 C C . ILE A 1 109 ? -1.709 -4.367 -1.817 1.00 98.88 109 ILE A C 1
ATOM 848 O O . ILE A 1 109 ? -1.116 -3.318 -1.586 1.00 98.88 109 ILE A O 1
ATOM 852 N N . LEU A 1 110 ? -1.763 -4.894 -3.038 1.00 98.81 110 LEU A N 1
ATOM 853 C CA . LEU A 1 110 ? -1.392 -4.156 -4.248 1.00 98.81 110 LEU A CA 1
ATOM 854 C C . LEU A 1 110 ? -2.607 -3.357 -4.740 1.00 98.81 110 LEU A C 1
ATOM 856 O O . LEU A 1 110 ? -3.615 -3.958 -5.118 1.00 98.81 110 LEU A O 1
ATOM 860 N N . GLY A 1 111 ? -2.509 -2.028 -4.706 1.00 98.44 111 GLY A N 1
ATOM 861 C CA . GLY A 1 111 ? -3.553 -1.109 -5.159 1.00 98.44 111 GLY A CA 1
ATOM 862 C C . GLY A 1 111 ? -3.574 -0.973 -6.679 1.00 98.44 111 GLY A C 1
ATOM 863 O O . GLY A 1 111 ? -2.522 -1.072 -7.315 1.00 98.44 111 GLY A O 1
ATOM 864 N N . HIS A 1 112 ? -4.778 -0.799 -7.241 1.00 98.00 112 HIS A N 1
ATOM 865 C CA . HIS A 1 112 ? -5.077 -0.568 -8.670 1.00 98.00 112 HIS A CA 1
ATOM 866 C C . HIS A 1 112 ? -3.937 -0.962 -9.647 1.00 98.00 112 HIS A C 1
ATOM 868 O O . HIS A 1 112 ? -3.341 -0.113 -10.319 1.00 98.00 112 HIS A O 1
ATOM 874 N N . PRO A 1 113 ? -3.651 -2.271 -9.808 1.00 97.12 113 PRO A N 1
ATOM 875 C CA . PRO A 1 113 ? -2.357 -2.830 -10.255 1.00 97.12 113 PRO A CA 1
ATOM 876 C C . PRO A 1 113 ? -1.929 -2.519 -11.698 1.00 97.12 113 PRO A C 1
ATOM 878 O O . PRO A 1 113 ? -0.903 -3.003 -12.166 1.00 97.12 113 PRO A O 1
ATOM 881 N N . THR A 1 114 ? -2.732 -1.761 -12.439 1.00 97.81 114 THR A N 1
ATOM 882 C CA . THR A 1 114 ? -2.447 -1.354 -13.823 1.00 97.81 114 THR A CA 1
ATOM 883 C C . THR A 1 114 ? -2.227 0.148 -13.964 1.00 97.81 114 THR A C 1
ATOM 885 O O . THR A 1 114 ? -1.809 0.604 -15.028 1.00 97.81 114 THR A O 1
ATOM 888 N N . GLY A 1 115 ? -2.568 0.933 -12.931 1.00 96.62 115 GLY A N 1
ATOM 889 C CA . GLY A 1 115 ? -2.548 2.397 -12.944 1.00 96.62 115 GLY A CA 1
ATOM 890 C C . GLY A 1 115 ? -3.398 3.044 -14.041 1.00 96.62 115 GLY A C 1
ATOM 891 O O . GLY A 1 115 ? -3.249 4.246 -14.287 1.00 96.62 115 GLY A O 1
ATOM 892 N N . ARG A 1 116 ? -4.251 2.275 -14.730 1.00 97.62 116 ARG A N 1
ATOM 893 C CA . ARG A 1 116 ? -5.066 2.766 -15.843 1.00 97.62 116 ARG A CA 1
ATOM 894 C C . ARG A 1 116 ? -6.138 3.729 -15.345 1.00 97.62 116 ARG A C 1
ATOM 896 O O . ARG A 1 116 ? -6.699 3.549 -14.268 1.00 97.62 116 ARG A O 1
ATOM 903 N N . LEU A 1 117 ? -6.478 4.693 -16.184 1.00 97.06 117 LEU A N 1
ATOM 904 C CA . LEU A 1 117 ? -7.637 5.560 -16.022 1.00 97.06 117 LEU A CA 1
ATOM 905 C C . LEU A 1 117 ? -8.465 5.438 -17.294 1.00 97.06 117 LEU A C 1
ATOM 907 O O . LEU A 1 117 ? -7.981 5.741 -18.386 1.00 97.06 117 LEU A O 1
ATOM 911 N N . LEU A 1 118 ? -9.699 4.951 -17.171 1.00 96.56 118 LEU A N 1
ATOM 912 C CA . LEU A 1 118 ? -10.561 4.755 -18.333 1.00 96.56 118 LEU A CA 1
ATOM 913 C C . LEU A 1 118 ? -10.714 6.077 -19.091 1.00 96.56 118 LEU A C 1
ATOM 915 O O . LEU A 1 118 ? -11.045 7.094 -18.490 1.00 96.56 118 LEU A O 1
ATOM 919 N N . LEU A 1 119 ? -10.500 6.029 -20.409 1.00 96.00 119 LEU A N 1
ATOM 920 C CA . LEU A 1 119 ? -10.582 7.177 -21.325 1.00 96.00 119 LEU A CA 1
ATOM 921 C C . LEU A 1 119 ? -9.485 8.246 -21.155 1.00 96.00 119 LEU A C 1
ATOM 923 O O . LEU A 1 119 ? -9.527 9.254 -21.855 1.00 96.00 119 LEU A O 1
ATOM 927 N N . GLU A 1 120 ? -8.499 8.037 -20.279 1.00 96.19 120 GLU A N 1
ATOM 928 C CA . GLU A 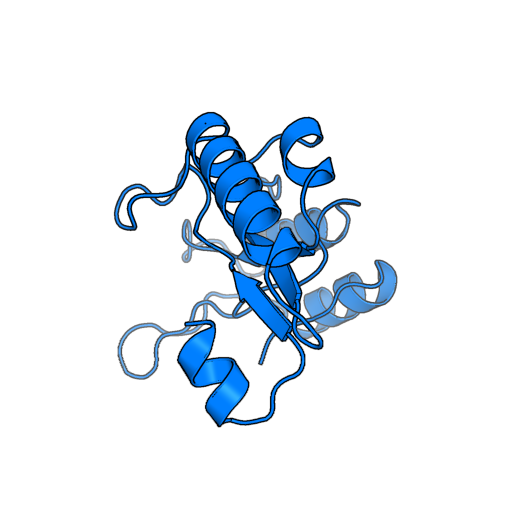1 120 ? -7.441 9.022 -20.005 1.00 96.19 120 GLU A CA 1
ATOM 929 C C . GLU A 1 120 ? -6.032 8.422 -20.085 1.00 96.19 120 GLU A C 1
ATOM 931 O O . GLU A 1 120 ? -5.132 9.017 -20.679 1.00 96.19 120 GLU A O 1
ATOM 936 N N . ARG A 1 121 ? -5.824 7.235 -19.505 1.00 95.31 121 ARG A N 1
ATOM 937 C CA . ARG A 1 121 ? -4.511 6.596 -19.404 1.00 95.31 121 ARG A CA 1
ATOM 938 C C . ARG A 1 121 ? -4.620 5.084 -19.549 1.00 95.31 121 ARG A C 1
ATOM 940 O O . ARG A 1 121 ? -5.260 4.421 -18.734 1.00 95.31 121 ARG A O 1
ATOM 947 N N . GLU A 1 122 ? -3.932 4.544 -20.547 1.00 96.81 122 GLU A N 1
ATOM 948 C CA . GLU A 1 122 ? -3.755 3.099 -20.704 1.00 96.81 122 GLU A CA 1
ATOM 949 C C . GLU A 1 122 ? -2.977 2.490 -19.531 1.00 96.81 122 GLU A C 1
ATOM 951 O O . GLU A 1 122 ? -2.244 3.181 -18.819 1.00 96.81 122 GLU A O 1
ATOM 956 N N . ALA A 1 123 ? -3.129 1.180 -19.341 1.00 97.75 123 ALA A N 1
ATOM 957 C CA . ALA A 1 123 ? -2.310 0.446 -18.384 1.00 97.75 123 ALA A CA 1
ATOM 958 C C . ALA A 1 123 ? -0.817 0.605 -18.720 1.00 97.75 123 ALA A C 1
ATOM 960 O O . ALA A 1 123 ? -0.430 0.563 -19.891 1.00 97.75 123 ALA A O 1
ATOM 961 N N . TYR A 1 124 ? 0.030 0.755 -17.699 1.00 98.19 124 TYR A N 1
ATOM 962 C CA . TYR A 1 124 ? 1.473 0.647 -17.913 1.00 98.19 124 TYR A CA 1
ATOM 963 C C . TYR A 1 124 ? 1.848 -0.780 -18.338 1.00 98.19 124 TYR A C 1
ATOM 965 O O . TYR A 1 124 ? 1.128 -1.739 -18.056 1.00 98.19 124 TYR A O 1
ATOM 973 N N . ALA A 1 125 ? 2.980 -0.930 -19.027 1.00 98.38 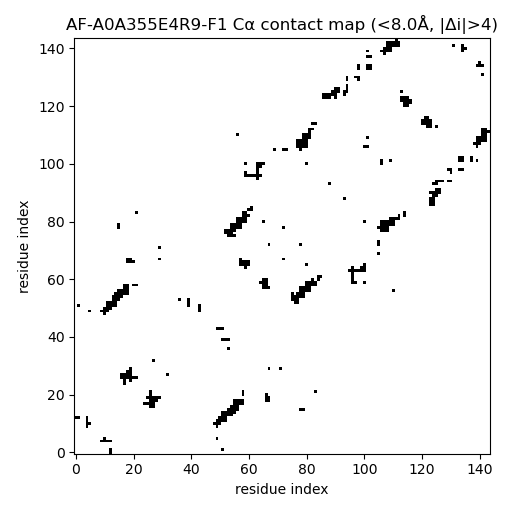125 ALA A N 1
ATOM 974 C CA . ALA A 1 125 ? 3.459 -2.241 -19.446 1.00 98.38 125 ALA A CA 1
ATOM 975 C C . ALA A 1 125 ? 3.827 -3.072 -18.207 1.00 98.38 125 ALA A C 1
ATOM 977 O O . ALA A 1 125 ? 4.778 -2.743 -17.507 1.00 98.38 125 ALA A O 1
ATOM 978 N N . ILE A 1 126 ? 3.065 -4.128 -17.918 1.00 98.50 126 ILE A N 1
ATOM 979 C CA . ILE A 1 126 ? 3.280 -4.997 -16.757 1.00 98.50 126 ILE A CA 1
ATOM 980 C C . ILE A 1 126 ? 2.848 -6.429 -17.063 1.00 98.50 126 ILE A C 1
ATOM 982 O O . ILE A 1 126 ? 1.875 -6.660 -17.783 1.00 98.50 126 ILE A O 1
ATOM 986 N N . ASP A 1 127 ? 3.584 -7.394 -16.519 1.00 98.69 127 ASP A N 1
ATOM 987 C CA . ASP A 1 127 ? 3.198 -8.798 -16.528 1.00 98.69 127 ASP A CA 1
ATOM 988 C C . ASP A 1 127 ? 2.312 -9.119 -15.317 1.00 98.69 127 ASP A C 1
ATOM 990 O O . ASP A 1 127 ? 2.798 -9.357 -14.210 1.00 98.69 127 ASP A O 1
ATOM 994 N N . LEU A 1 128 ? 0.992 -9.105 -15.517 1.00 98.25 128 LEU A N 1
ATOM 995 C CA . LEU A 1 128 ? 0.050 -9.384 -14.433 1.00 98.25 128 LEU A CA 1
ATOM 996 C C . LEU A 1 128 ? 0.100 -10.838 -13.956 1.00 98.25 128 LEU A C 1
ATOM 998 O O . LEU A 1 128 ? -0.178 -11.077 -12.786 1.00 98.25 128 LEU A O 1
ATOM 1002 N N . GLU A 1 129 ? 0.470 -11.800 -14.804 1.00 98.56 129 GLU A N 1
ATOM 1003 C CA . GLU A 1 129 ? 0.581 -13.200 -14.378 1.00 98.56 129 GLU A CA 1
ATOM 1004 C C . GLU A 1 129 ? 1.722 -13.359 -13.370 1.00 98.56 129 GLU A C 1
ATOM 1006 O O . GLU A 1 129 ? 1.527 -13.938 -12.298 1.00 98.56 129 GLU A O 1
ATOM 1011 N N . ALA A 1 130 ? 2.881 -12.762 -13.661 1.00 98.69 130 ALA A N 1
ATOM 1012 C CA . ALA A 1 130 ? 4.018 -12.752 -12.746 1.00 98.69 130 ALA A CA 1
ATOM 1013 C C . ALA A 1 130 ? 3.702 -12.012 -11.434 1.00 98.69 130 ALA A C 1
ATOM 1015 O O . ALA A 1 130 ? 4.052 -12.484 -10.353 1.00 98.69 130 ALA A O 1
ATOM 1016 N N . VAL A 1 131 ? 3.002 -10.877 -11.514 1.00 98.62 131 VAL A N 1
ATOM 1017 C CA . VAL A 1 131 ? 2.595 -10.089 -10.337 1.00 98.62 131 VAL A CA 1
ATOM 1018 C C . VAL A 1 131 ? 1.606 -10.854 -9.460 1.00 98.62 131 VAL A C 1
ATOM 1020 O O . VAL A 1 131 ? 1.754 -10.866 -8.239 1.00 98.62 131 VAL A O 1
ATOM 1023 N N . ILE A 1 132 ? 0.619 -11.526 -10.059 1.00 98.81 132 ILE A N 1
ATOM 1024 C CA . ILE A 1 132 ? -0.344 -12.360 -9.329 1.00 98.81 132 ILE A CA 1
ATOM 1025 C C . ILE A 1 132 ? 0.371 -13.535 -8.655 1.00 98.81 132 ILE A C 1
ATOM 1027 O O . ILE A 1 132 ? 0.089 -13.827 -7.492 1.00 98.81 132 ILE A O 1
ATOM 1031 N N . ALA A 1 133 ? 1.322 -14.175 -9.342 1.00 98.75 133 ALA A N 1
ATOM 1032 C CA . ALA A 1 133 ? 2.125 -15.248 -8.762 1.00 98.75 133 ALA A CA 1
ATOM 1033 C C . ALA A 1 133 ? 2.950 -14.761 -7.557 1.00 98.75 133 ALA A C 1
ATOM 1035 O O . ALA A 1 133 ? 2.905 -15.389 -6.501 1.00 98.75 133 ALA A O 1
ATOM 1036 N N . ALA A 1 134 ? 3.624 -13.612 -7.672 1.00 98.75 134 ALA A N 1
ATOM 1037 C CA . ALA A 1 134 ? 4.389 -13.017 -6.574 1.00 98.75 134 ALA A CA 1
ATOM 1038 C C . ALA A 1 134 ? 3.495 -12.608 -5.389 1.00 98.75 134 ALA A C 1
ATOM 1040 O O . ALA A 1 134 ? 3.851 -12.812 -4.228 1.00 98.75 134 ALA A O 1
ATOM 1041 N N . ALA A 1 135 ? 2.306 -12.060 -5.660 1.00 98.75 135 ALA A N 1
ATOM 1042 C CA . ALA A 1 135 ? 1.342 -11.729 -4.616 1.00 98.75 135 ALA A CA 1
ATOM 1043 C C . ALA A 1 135 ? 0.873 -12.991 -3.878 1.00 98.75 135 ALA A C 1
ATOM 1045 O O . ALA A 1 135 ? 0.829 -12.997 -2.649 1.00 98.75 135 ALA A O 1
ATOM 1046 N N . ALA A 1 136 ? 0.591 -14.074 -4.606 1.00 98.75 136 ALA A N 1
ATOM 1047 C CA . ALA A 1 136 ? 0.224 -15.355 -4.012 1.00 98.75 136 ALA A CA 1
ATOM 1048 C C . ALA A 1 136 ? 1.366 -15.954 -3.170 1.00 98.75 136 ALA A C 1
ATOM 1050 O O . ALA A 1 136 ? 1.115 -16.411 -2.055 1.00 98.75 136 ALA A O 1
ATOM 1051 N N . GLU A 1 137 ? 2.609 -15.903 -3.661 1.00 98.69 137 GLU A N 1
ATOM 1052 C CA . GLU A 1 137 ? 3.804 -16.379 -2.948 1.00 98.69 137 GLU A CA 1
ATOM 1053 C C . GLU A 1 137 ? 4.005 -15.655 -1.609 1.00 98.69 137 GLU A C 1
ATOM 1055 O O . GLU A 1 137 ? 4.286 -16.287 -0.590 1.00 98.69 137 GLU A O 1
ATOM 1060 N N . HIS A 1 138 ? 3.812 -14.335 -1.587 1.00 98.62 138 HIS A N 1
ATOM 1061 C CA . HIS A 1 138 ? 4.029 -13.508 -0.398 1.00 98.62 138 HIS A CA 1
ATOM 1062 C C . HIS A 1 138 ? 2.759 -13.230 0.423 1.00 98.62 138 HIS A C 1
ATOM 1064 O O . HIS A 1 138 ? 2.797 -12.430 1.363 1.00 98.62 138 HIS A O 1
ATOM 1070 N N . GLY A 1 139 ? 1.635 -13.873 0.087 1.00 98.44 139 GLY A N 1
ATOM 1071 C CA . GLY A 1 139 ? 0.367 -13.737 0.808 1.00 98.44 139 GLY A CA 1
ATOM 1072 C C . GLY A 1 139 ? -0.234 -12.329 0.752 1.00 98.44 139 GLY A C 1
ATOM 1073 O O . GLY A 1 139 ? -0.779 -11.853 1.748 1.00 98.44 139 GLY A O 1
ATOM 1074 N N . LYS A 1 140 ? -0.104 -11.641 -0.385 1.00 98.62 140 LYS A N 1
ATOM 1075 C CA . LYS A 1 140 ? -0.606 -10.279 -0.608 1.00 98.62 140 LYS A CA 1
ATOM 1076 C C . LYS A 1 140 ? -1.944 -10.309 -1.337 1.00 98.62 140 LYS A C 1
ATOM 1078 O O . LYS A 1 140 ? -2.149 -11.108 -2.249 1.00 98.62 140 LYS A O 1
ATOM 1083 N N . ALA A 1 141 ? -2.852 -9.416 -0.957 1.00 98.69 141 ALA A N 1
ATOM 1084 C CA . ALA A 1 141 ? -4.088 -9.207 -1.704 1.00 98.69 141 ALA A CA 1
ATOM 1085 C C . ALA A 1 141 ? -3.846 -8.302 -2.924 1.00 98.69 141 ALA A C 1
ATOM 1087 O O . ALA A 1 141 ? -2.907 -7.506 -2.941 1.00 98.69 141 ALA A O 1
ATOM 1088 N N . ILE A 1 142 ? -4.721 -8.394 -3.924 1.00 98.56 142 ILE A N 1
ATOM 1089 C CA . ILE A 1 142 ? -4.747 -7.501 -5.089 1.00 98.56 142 ILE A CA 1
ATOM 1090 C C . ILE A 1 142 ? -6.115 -6.819 -5.123 1.00 98.56 142 ILE A C 1
ATOM 1092 O O . ILE A 1 142 ? -7.143 -7.485 -4.991 1.00 98.56 142 ILE A O 1
ATOM 1096 N N . GLU A 1 143 ? -6.113 -5.496 -5.250 1.00 98.25 143 GLU A N 1
ATOM 1097 C CA . GLU A 1 143 ? -7.321 -4.675 -5.308 1.00 98.25 143 GLU A CA 1
ATOM 1098 C C . GLU A 1 143 ? -8.060 -4.820 -6.652 1.00 98.25 143 GLU A C 1
ATOM 1100 O O . GLU A 1 143 ? -7.440 -5.045 -7.697 1.00 98.25 143 GLU A O 1
ATOM 1105 N N . ILE A 1 144 ? -9.391 -4.685 -6.604 1.00 95.31 144 ILE A N 1
ATOM 1106 C CA . ILE A 1 144 ? -10.302 -4.670 -7.761 1.00 95.31 144 ILE A CA 1
ATOM 1107 C C . ILE A 1 144 ? -10.882 -3.270 -7.924 1.00 95.31 144 ILE A C 1
ATOM 1109 O O . ILE A 1 144 ? -11.463 -2.777 -6.931 1.00 95.31 144 ILE A O 1
#

Secondary structure (DSSP, 8-state):
-HHHHHHTT-SEEEEEEE-TT-GGGT---HHHHHHHHHHHHHHHTT-SS-EEEEEEEEEB-TTS-BSS-HHHHTTSSEEEEE--S-TTS-HHHHHHHHHHHHT-TT--EE-STT--BTTTBPPPS--HHHHHHHHHHTT-EE--